Protein AF-A0A7V3YLN0-F1 (afdb_monomer_lite)

pLDDT: mean 92.98, std 7.42, range [59.72, 98.12]

Sequence (109 aa):
MVMTVEEKVELAQKIFQRLQKQVQRRGSSKFSSEWSKWSVYASRRGFTRALAMARVLRDSPSLRDEPRGQYRIIAQVAEALRKELEPLAPSDLADVLGYVRWMLVAEKL

Structure (mmCIF, N/CA/C/O backbone):
data_AF-A0A7V3YLN0-F1
#
_entry.id   AF-A0A7V3YLN0-F1
#
loop_
_atom_site.group_PDB
_atom_site.id
_atom_site.type_symbol
_atom_site.label_atom_id
_atom_site.label_alt_id
_atom_site.label_comp_id
_atom_site.label_asym_id
_atom_site.label_entity_id
_atom_site.label_seq_id
_atom_site.pdbx_PDB_ins_code
_atom_site.Cartn_x
_atom_site.Cartn_y
_atom_site.Cartn_z
_atom_site.occupancy
_atom_site.B_iso_or_equiv
_atom_site.auth_seq_id
_atom_site.auth_comp_id
_atom_site.auth_asym_id
_atom_site.auth_atom_id
_atom_site.pdbx_PDB_model_num
ATOM 1 N N . MET A 1 1 ? -18.830 1.549 6.383 1.00 59.72 1 MET A N 1
ATOM 2 C CA . MET A 1 1 ? -18.612 1.977 7.777 1.00 59.72 1 MET A CA 1
ATOM 3 C C . MET A 1 1 ? -17.239 2.615 7.809 1.00 59.72 1 MET A C 1
ATOM 5 O O . MET A 1 1 ? -16.335 2.031 7.227 1.00 59.72 1 MET A O 1
ATOM 9 N N . VAL A 1 2 ? -17.133 3.835 8.326 1.00 81.44 2 VAL A N 1
ATOM 10 C CA . VAL A 1 2 ? -15.859 4.567 8.388 1.00 81.44 2 VAL A CA 1
ATOM 11 C C . VAL A 1 2 ? -15.033 3.963 9.517 1.00 81.44 2 VAL A C 1
ATOM 13 O O . VAL A 1 2 ? -15.580 3.751 10.598 1.0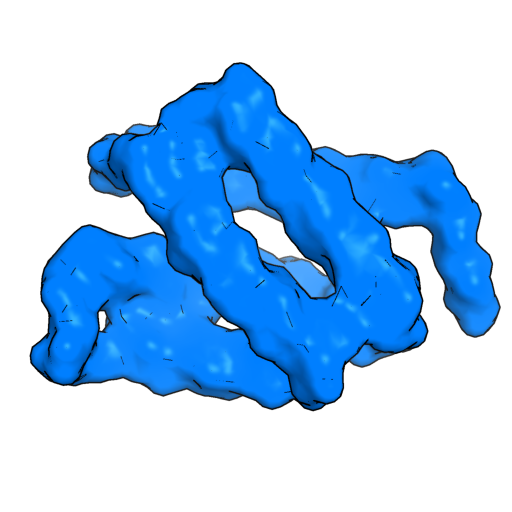0 81.44 2 VAL A O 1
ATOM 16 N N . MET A 1 3 ? -13.765 3.654 9.251 1.00 93.56 3 MET A N 1
ATOM 17 C CA . MET A 1 3 ? -12.860 3.114 10.273 1.00 93.56 3 MET A CA 1
ATOM 18 C C . MET A 1 3 ? -12.594 4.145 11.376 1.00 93.56 3 MET A C 1
ATOM 20 O O . MET A 1 3 ? -12.515 5.349 11.100 1.00 93.56 3 MET A O 1
ATOM 24 N N . THR A 1 4 ? -12.380 3.687 12.607 1.00 96.75 4 THR A N 1
ATOM 25 C CA . THR A 1 4 ? -11.873 4.552 13.682 1.00 96.75 4 THR A CA 1
ATOM 26 C C . THR A 1 4 ? -10.418 4.951 13.425 1.00 96.75 4 THR A C 1
ATOM 28 O O . THR A 1 4 ? -9.730 4.381 12.573 1.00 96.75 4 THR A O 1
ATOM 31 N N . VAL A 1 5 ? -9.922 5.955 14.152 1.00 96.62 5 VAL A N 1
ATOM 32 C CA . VAL A 1 5 ? -8.510 6.360 14.048 1.00 96.62 5 VAL A CA 1
ATOM 33 C C . VAL A 1 5 ? -7.599 5.215 14.494 1.00 96.62 5 VAL A C 1
ATOM 35 O O . VAL A 1 5 ? -6.606 4.931 13.830 1.00 96.62 5 VAL A O 1
ATOM 38 N N . GLU A 1 6 ? -7.965 4.515 15.563 1.00 97.50 6 GLU A N 1
ATOM 39 C CA . GLU A 1 6 ? -7.223 3.383 16.114 1.00 97.50 6 GLU A CA 1
ATOM 40 C C . GLU A 1 6 ? -7.114 2.239 15.099 1.00 97.50 6 GLU A C 1
ATOM 42 O O . GLU A 1 6 ? -6.011 1.765 14.834 1.00 97.50 6 GLU A O 1
ATOM 47 N N . GLU A 1 7 ? -8.222 1.862 14.452 1.00 97.31 7 GLU A N 1
ATOM 48 C CA . GLU A 1 7 ? -8.236 0.824 13.412 1.00 97.31 7 GLU A CA 1
ATOM 49 C C . GLU A 1 7 ? -7.352 1.211 12.215 1.00 97.31 7 GLU A C 1
ATOM 51 O O . GLU A 1 7 ? -6.630 0.378 11.657 1.00 97.31 7 GLU A O 1
ATOM 56 N N . LYS A 1 8 ? -7.379 2.491 11.813 1.00 97.88 8 LYS A N 1
ATOM 57 C CA . LYS A 1 8 ? -6.535 3.002 10.721 1.00 97.88 8 LYS A CA 1
ATOM 58 C C . LYS A 1 8 ? -5.056 2.927 11.080 1.00 97.88 8 LYS A C 1
ATOM 60 O O . LYS A 1 8 ? -4.243 2.529 10.244 1.00 97.88 8 LYS A O 1
ATOM 65 N N . VAL A 1 9 ? -4.700 3.313 12.305 1.00 98.06 9 VAL A N 1
ATOM 66 C CA . VAL A 1 9 ? -3.318 3.275 12.798 1.00 98.06 9 VAL A CA 1
ATOM 67 C C . VAL A 1 9 ? -2.828 1.834 12.929 1.00 98.06 9 VAL A C 1
ATOM 69 O O . VAL A 1 9 ? -1.712 1.543 12.499 1.00 98.06 9 VAL A O 1
ATOM 72 N N . GLU A 1 10 ? -3.654 0.916 13.431 1.00 97.75 10 GLU A N 1
ATOM 73 C CA . GLU A 1 10 ? -3.307 -0.503 13.551 1.00 97.75 10 GLU A CA 1
ATOM 74 C C . GLU A 1 10 ? -3.047 -1.135 12.174 1.00 97.75 10 GLU A C 1
ATOM 76 O O . GLU A 1 10 ? -2.012 -1.778 11.950 1.00 97.75 10 GLU A O 1
ATOM 81 N N . LEU A 1 11 ? -3.931 -0.878 11.203 1.00 97.31 11 LEU A N 1
ATOM 82 C CA . LEU A 1 11 ? -3.738 -1.338 9.830 1.00 97.31 11 LEU A CA 1
ATOM 83 C C . LEU A 1 11 ? -2.481 -0.718 9.200 1.00 97.31 11 LEU A C 1
ATOM 85 O O . LEU A 1 11 ? -1.690 -1.426 8.566 1.00 97.31 11 LEU A O 1
ATOM 89 N N . ALA A 1 12 ? -2.248 0.580 9.407 1.00 98.06 12 ALA A N 1
ATOM 90 C CA . ALA A 1 12 ? -1.036 1.253 8.949 1.00 98.06 12 ALA A CA 1
ATOM 91 C C . ALA A 1 12 ? 0.228 0.627 9.550 1.00 98.06 12 ALA A C 1
ATOM 93 O O . ALA A 1 12 ? 1.195 0.374 8.830 1.00 98.06 12 ALA A O 1
ATOM 94 N N . GLN A 1 13 ? 0.217 0.294 10.839 1.00 97.81 13 GLN A N 1
ATOM 95 C CA . GLN A 1 13 ? 1.355 -0.326 11.505 1.00 97.81 13 GLN A CA 1
ATOM 96 C C . GLN A 1 13 ? 1.632 -1.734 10.968 1.00 97.81 13 GLN A C 1
ATOM 98 O O . GLN A 1 13 ? 2.787 -2.080 10.701 1.00 97.81 13 GLN A O 1
ATOM 103 N N . LYS A 1 14 ? 0.586 -2.523 10.699 1.00 96.44 14 LYS A N 1
ATOM 104 C CA . LYS A 1 14 ? 0.706 -3.832 10.038 1.00 96.44 14 LYS A CA 1
ATOM 105 C C . LYS A 1 14 ? 1.324 -3.722 8.640 1.00 96.44 14 LYS A C 1
ATOM 107 O O . LYS A 1 14 ? 2.190 -4.529 8.282 1.00 96.44 14 LYS A O 1
ATOM 112 N N . ILE A 1 15 ? 0.906 -2.732 7.845 1.00 96.62 15 ILE A N 1
ATOM 113 C CA . ILE A 1 15 ? 1.495 -2.450 6.526 1.00 96.62 15 ILE A CA 1
ATOM 114 C C . ILE A 1 15 ? 2.967 -2.061 6.686 1.00 96.62 15 ILE A C 1
ATOM 116 O O . ILE A 1 15 ? 3.835 -2.646 6.033 1.00 96.62 15 ILE A O 1
ATOM 120 N N . PHE A 1 16 ? 3.255 -1.112 7.576 1.00 96.56 16 PHE A N 1
ATOM 121 C CA . PHE A 1 16 ? 4.596 -0.602 7.822 1.00 96.56 16 PHE A CA 1
ATOM 122 C C . PHE A 1 16 ? 5.568 -1.717 8.227 1.00 96.56 16 PHE A C 1
ATOM 124 O O . PHE A 1 16 ? 6.624 -1.852 7.615 1.00 96.56 16 PHE A O 1
ATOM 131 N N . GLN A 1 17 ? 5.195 -2.591 9.164 1.00 94.88 17 GLN A N 1
ATOM 132 C CA . GLN A 1 17 ? 6.037 -3.717 9.586 1.00 94.88 17 GLN A CA 1
ATOM 133 C C . GLN A 1 17 ? 6.371 -4.672 8.429 1.00 94.88 17 GLN A C 1
ATOM 135 O O . GLN A 1 17 ? 7.474 -5.222 8.357 1.00 94.88 17 GLN A O 1
ATOM 140 N N . ARG A 1 18 ? 5.431 -4.887 7.498 1.00 94.19 18 ARG A N 1
ATOM 141 C CA . ARG A 1 18 ? 5.680 -5.687 6.289 1.00 94.19 18 ARG A CA 1
ATOM 142 C C . ARG A 1 18 ? 6.624 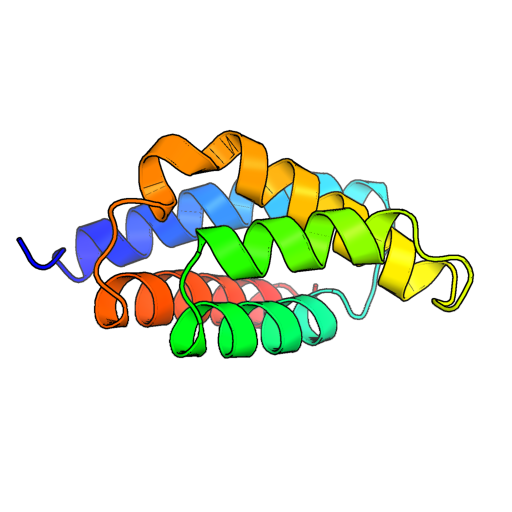-4.971 5.328 1.00 94.19 18 ARG A C 1
ATOM 144 O O . ARG A 1 18 ? 7.514 -5.619 4.782 1.00 94.19 18 ARG A O 1
ATOM 151 N N . LEU A 1 19 ? 6.456 -3.662 5.144 1.00 93.12 19 LEU A N 1
ATOM 152 C CA . LEU A 1 19 ? 7.334 -2.843 4.307 1.00 93.12 19 LEU A CA 1
ATOM 153 C C . LEU A 1 19 ? 8.753 -2.783 4.866 1.00 93.12 19 LEU A C 1
ATOM 155 O O . LEU A 1 19 ? 9.687 -3.106 4.142 1.00 93.12 19 LEU A O 1
ATOM 159 N N . GLN A 1 20 ? 8.920 -2.455 6.147 1.00 90.88 20 GLN A N 1
ATOM 160 C CA . GLN A 1 20 ? 10.218 -2.337 6.812 1.00 90.88 20 GLN A CA 1
ATOM 161 C C . GLN A 1 20 ? 11.053 -3.612 6.631 1.00 90.88 20 GLN A C 1
ATOM 163 O O . GLN A 1 20 ? 12.200 -3.538 6.189 1.00 90.88 20 GLN A O 1
ATOM 168 N N . LYS A 1 21 ? 10.444 -4.790 6.840 1.00 87.25 21 LYS A N 1
ATOM 169 C CA . LYS A 1 21 ? 11.092 -6.095 6.609 1.00 87.25 21 LYS A CA 1
ATOM 170 C C . LYS A 1 21 ? 11.591 -6.279 5.170 1.00 87.25 21 LYS A C 1
ATOM 172 O O . LYS A 1 21 ? 12.609 -6.931 4.962 1.00 87.25 21 LYS A O 1
ATOM 177 N N . GLN A 1 22 ? 10.882 -5.749 4.173 1.00 87.88 22 GLN A N 1
ATOM 178 C CA . GLN A 1 22 ? 11.261 -5.860 2.758 1.00 87.88 22 GLN A CA 1
ATOM 179 C C . GLN A 1 22 ? 12.285 -4.794 2.341 1.00 87.88 22 GLN A C 1
ATOM 181 O O . GLN A 1 22 ? 13.211 -5.093 1.588 1.00 87.88 22 GLN A O 1
ATOM 186 N N . VAL A 1 23 ? 12.139 -3.564 2.840 1.00 86.00 23 VAL A N 1
ATOM 187 C CA . VAL A 1 23 ? 13.012 -2.425 2.524 1.00 86.00 23 VAL A CA 1
ATOM 188 C C . VAL A 1 23 ? 14.404 -2.624 3.121 1.00 86.00 23 VAL A C 1
ATOM 190 O O . VAL A 1 23 ? 15.389 -2.486 2.396 1.00 86.00 23 VAL A O 1
ATOM 193 N N . GLN A 1 24 ? 14.501 -3.040 4.390 1.00 79.94 24 GLN A N 1
ATOM 194 C CA . GLN A 1 24 ? 15.786 -3.310 5.050 1.00 79.94 24 GLN A CA 1
ATOM 195 C C . GLN A 1 24 ? 16.590 -4.401 4.330 1.00 79.94 24 GLN A C 1
ATOM 197 O O . GLN A 1 24 ? 17.797 -4.268 4.164 1.00 79.94 24 GLN A O 1
ATOM 202 N N . ARG A 1 25 ? 15.923 -5.441 3.810 1.00 73.31 25 ARG A N 1
ATOM 203 C CA . ARG A 1 25 ? 16.574 -6.500 3.013 1.00 73.31 25 ARG A CA 1
ATOM 204 C C . ARG A 1 25 ? 17.163 -6.003 1.691 1.00 73.31 25 ARG A C 1
ATOM 206 O O . ARG A 1 25 ? 18.048 -6.655 1.152 1.00 73.31 25 ARG A O 1
ATOM 213 N N . ARG A 1 26 ? 16.647 -4.900 1.139 1.00 71.12 26 ARG A N 1
ATOM 214 C CA . ARG A 1 26 ? 17.055 -4.354 -0.167 1.00 71.12 26 ARG A CA 1
ATOM 215 C C . ARG A 1 26 ? 17.949 -3.114 -0.080 1.00 71.12 26 ARG A C 1
ATOM 217 O O . ARG A 1 26 ? 18.445 -2.701 -1.121 1.00 71.12 26 ARG A O 1
ATOM 224 N N . GLY A 1 27 ? 18.150 -2.530 1.104 1.00 62.81 27 GLY A N 1
ATOM 225 C CA . GLY A 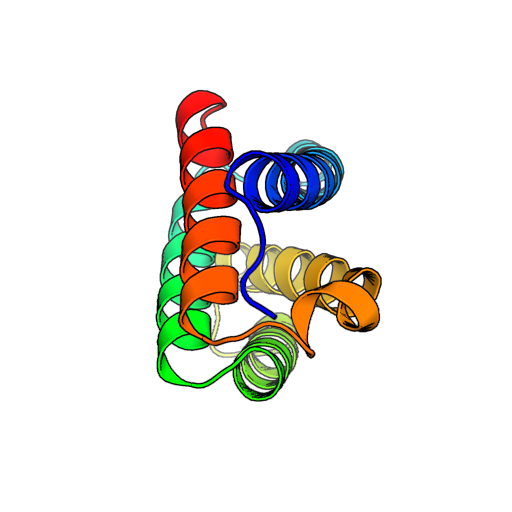1 27 ? 19.037 -1.373 1.292 1.00 62.81 27 GLY A CA 1
ATOM 226 C C . GLY A 1 27 ? 18.588 -0.108 0.548 1.00 62.81 27 GLY A C 1
ATOM 227 O O . GLY A 1 27 ? 19.414 0.607 -0.008 1.00 62.81 27 GLY A O 1
ATOM 228 N N . SER A 1 28 ? 17.280 0.157 0.485 1.00 69.00 28 SER A N 1
ATOM 229 C CA . SER A 1 28 ? 16.730 1.315 -0.236 1.00 69.00 28 SER A CA 1
ATOM 230 C C . SER A 1 28 ? 16.659 2.548 0.670 1.00 69.00 28 SER A C 1
ATOM 232 O O . SER A 1 28 ? 15.980 2.497 1.687 1.00 69.00 28 SER A O 1
ATOM 234 N N . SER A 1 29 ? 17.302 3.655 0.278 1.00 67.75 29 SER A N 1
ATOM 235 C CA . SER A 1 29 ? 17.385 4.900 1.071 1.00 67.75 29 SER A CA 1
ATOM 236 C C . SER A 1 29 ? 16.285 5.931 0.773 1.00 67.75 29 SER A C 1
ATOM 238 O O . SER A 1 29 ? 16.257 7.002 1.379 1.00 67.75 29 SER A O 1
ATOM 240 N N . LYS A 1 30 ? 15.406 5.653 -0.202 1.00 80.06 30 LYS A N 1
ATOM 241 C CA . LYS A 1 30 ? 14.376 6.593 -0.691 1.00 80.06 30 LYS A CA 1
ATOM 242 C C . LYS A 1 30 ? 12.994 5.958 -0.874 1.00 80.06 30 LYS A C 1
ATOM 244 O O . LYS A 1 30 ? 12.204 6.441 -1.689 1.00 80.06 30 LYS A O 1
ATOM 249 N N . PHE A 1 31 ? 12.686 4.884 -0.151 1.00 90.38 31 PHE A N 1
ATOM 250 C CA . PHE A 1 31 ? 11.430 4.152 -0.318 1.00 90.38 31 PHE A CA 1
ATOM 251 C C . PHE A 1 31 ? 10.202 5.022 -0.011 1.00 90.38 31 PHE A C 1
ATOM 253 O O . PHE A 1 31 ? 9.204 4.962 -0.734 1.00 90.38 31 PHE A O 1
ATOM 260 N N . SER A 1 32 ? 10.280 5.895 0.998 1.00 89.75 32 SER A N 1
ATOM 261 C CA . SER A 1 32 ? 9.214 6.856 1.325 1.00 89.75 32 SER A CA 1
ATOM 262 C C . SER A 1 32 ? 8.795 7.751 0.150 1.00 89.75 32 SER A C 1
ATOM 264 O O . SER A 1 32 ? 7.632 8.165 0.087 1.00 89.75 32 SER A O 1
ATOM 266 N N . SER A 1 33 ? 9.686 8.031 -0.811 1.00 92.00 33 SER A N 1
ATOM 267 C CA . SER A 1 33 ? 9.358 8.836 -1.995 1.00 92.00 33 SER A CA 1
ATOM 268 C C . SER A 1 33 ? 8.432 8.090 -2.958 1.00 92.00 33 SER A C 1
ATOM 270 O O . SER A 1 33 ? 7.376 8.616 -3.318 1.00 92.00 33 SER A O 1
ATOM 272 N N . GLU A 1 34 ? 8.769 6.853 -3.338 1.00 94.44 34 GLU A N 1
ATOM 273 C CA . GLU A 1 34 ? 7.907 6.054 -4.221 1.00 94.44 34 GLU A CA 1
ATOM 274 C C . GLU A 1 34 ? 6.623 5.619 -3.515 1.00 94.44 34 GLU A C 1
ATOM 276 O O . GLU A 1 34 ? 5.556 5.635 -4.131 1.00 94.44 34 GLU A O 1
ATOM 281 N N . TRP A 1 35 ? 6.679 5.353 -2.203 1.00 96.44 35 TRP A N 1
ATOM 282 C CA . TRP A 1 35 ? 5.471 5.162 -1.402 1.00 96.44 35 TRP A CA 1
ATOM 283 C C . TRP A 1 35 ? 4.545 6.377 -1.484 1.00 96.44 35 TRP A C 1
ATOM 285 O O . TRP A 1 35 ? 3.354 6.216 -1.727 1.00 96.44 35 TRP A O 1
ATOM 295 N N . SER A 1 36 ? 5.083 7.594 -1.338 1.00 95.56 36 SER A N 1
ATOM 296 C CA . SER A 1 36 ? 4.290 8.831 -1.402 1.00 95.56 36 SER A CA 1
ATOM 297 C C . SER A 1 36 ? 3.628 9.027 -2.769 1.00 95.56 36 SER A C 1
ATOM 299 O O . SER A 1 36 ? 2.469 9.428 -2.846 1.00 95.56 36 SER A O 1
ATOM 301 N N . LYS A 1 37 ? 4.337 8.733 -3.865 1.00 96.00 37 LYS A N 1
ATOM 302 C CA . LYS A 1 37 ? 3.768 8.818 -5.222 1.00 96.00 37 LYS A CA 1
ATOM 303 C C . LYS A 1 37 ? 2.632 7.815 -5.403 1.00 96.00 37 LYS A C 1
ATOM 305 O O . LYS A 1 37 ? 1.557 8.165 -5.893 1.00 96.00 37 LYS A O 1
ATOM 310 N N . TRP A 1 38 ? 2.869 6.575 -4.984 1.00 97.62 38 TRP A N 1
ATOM 311 C CA . TRP A 1 38 ? 1.891 5.504 -5.087 1.00 97.62 38 TRP A CA 1
ATOM 312 C C . TRP A 1 38 ? 0.659 5.754 -4.210 1.00 97.62 38 TRP A C 1
ATOM 314 O O . TRP A 1 38 ? -0.463 5.587 -4.688 1.00 97.62 38 TRP A O 1
ATOM 324 N N . SER A 1 39 ? 0.842 6.217 -2.970 1.00 97.19 39 SER A N 1
ATOM 325 C CA . SER A 1 39 ? -0.261 6.493 -2.049 1.00 97.19 39 SER A CA 1
ATOM 326 C C . SER A 1 39 ? -1.146 7.630 -2.543 1.00 97.19 39 SER A C 1
ATOM 328 O O . SER A 1 39 ? -2.362 7.477 -2.562 1.00 97.19 39 SER A O 1
ATOM 330 N N . VAL A 1 40 ? -0.565 8.718 -3.062 1.00 96.25 40 VAL A N 1
ATOM 331 C CA . VAL A 1 40 ? -1.337 9.810 -3.681 1.00 96.25 40 VAL A CA 1
ATOM 332 C C . VAL A 1 40 ? -2.165 9.303 -4.863 1.00 96.25 40 VAL A C 1
ATOM 334 O O . VAL A 1 40 ? -3.323 9.698 -5.026 1.00 96.25 40 VAL A O 1
ATOM 337 N N . TYR A 1 41 ? -1.604 8.417 -5.689 1.00 97.25 41 TYR A N 1
ATOM 338 C CA . TYR A 1 41 ? -2.359 7.795 -6.774 1.00 97.25 41 TYR A CA 1
ATOM 339 C C . TYR A 1 41 ? -3.504 6.924 -6.235 1.00 97.25 41 TYR A C 1
ATOM 341 O O . TYR A 1 41 ? -4.633 7.037 -6.718 1.00 97.25 41 TYR A O 1
ATOM 349 N N . ALA A 1 42 ? -3.244 6.109 -5.209 1.00 96.81 42 ALA A N 1
ATOM 350 C CA . ALA A 1 42 ? -4.240 5.258 -4.564 1.00 96.81 42 ALA A CA 1
ATOM 351 C C . ALA A 1 42 ? -5.395 6.057 -3.954 1.00 96.81 42 ALA A C 1
ATOM 353 O O . ALA A 1 42 ? -6.550 5.737 -4.227 1.00 96.81 42 ALA A O 1
ATOM 354 N N . SER A 1 43 ? -5.115 7.145 -3.234 1.00 92.81 43 SER A N 1
ATOM 355 C CA . SER A 1 43 ? -6.146 8.014 -2.655 1.00 92.81 43 SER A CA 1
ATOM 356 C C . SER A 1 43 ? -7.059 8.631 -3.718 1.00 92.81 43 SER A C 1
ATOM 358 O O . SER A 1 43 ? -8.244 8.837 -3.480 1.00 92.81 43 SER A O 1
ATOM 360 N N . ARG A 1 44 ? -6.528 8.924 -4.913 1.00 93.88 44 ARG A N 1
ATOM 361 C CA . ARG A 1 44 ? -7.288 9.569 -6.001 1.00 93.88 44 ARG A CA 1
ATOM 362 C C . ARG A 1 44 ? -8.013 8.587 -6.915 1.00 93.88 44 ARG A C 1
ATOM 364 O O . ARG A 1 44 ? -8.988 8.960 -7.563 1.00 93.88 44 ARG A O 1
ATOM 371 N N . ARG A 1 45 ? -7.484 7.372 -7.074 1.00 95.50 45 ARG A N 1
ATOM 372 C CA . ARG A 1 45 ? -7.935 6.407 -8.094 1.00 95.50 45 ARG A CA 1
ATOM 373 C C . ARG A 1 45 ? -8.461 5.097 -7.513 1.00 95.50 45 ARG A C 1
ATOM 375 O O . ARG A 1 45 ? -8.974 4.285 -8.281 1.00 95.50 45 ARG A O 1
ATOM 382 N N . GLY A 1 46 ? -8.365 4.912 -6.202 1.00 94.44 46 GLY A N 1
ATOM 383 C CA . GLY A 1 46 ? -8.732 3.688 -5.504 1.00 94.44 46 GLY A CA 1
ATOM 384 C C . GLY A 1 46 ? -7.620 2.639 -5.517 1.00 94.44 46 GLY A C 1
ATOM 385 O O . GLY A 1 46 ? -6.739 2.620 -6.386 1.00 94.44 46 GLY A O 1
ATOM 386 N N . PHE A 1 47 ? -7.693 1.732 -4.543 1.00 97.12 47 PHE A N 1
ATOM 387 C CA . PHE A 1 47 ? -6.690 0.697 -4.309 1.00 97.12 47 PHE A CA 1
ATOM 388 C C . PHE A 1 47 ? -6.469 -0.210 -5.529 1.00 97.12 47 PHE A C 1
ATOM 390 O O . PHE A 1 47 ? -5.328 -0.417 -5.937 1.00 97.12 47 PHE A O 1
ATOM 397 N N . THR A 1 48 ? -7.537 -0.700 -6.167 1.00 96.81 48 THR A N 1
ATOM 398 C CA . THR A 1 48 ? -7.440 -1.650 -7.291 1.00 96.81 48 THR A CA 1
ATOM 399 C C . THR A 1 48 ? -6.614 -1.085 -8.451 1.00 96.81 48 THR A C 1
ATOM 401 O O . THR A 1 48 ? -5.748 -1.770 -8.998 1.00 96.81 48 THR A O 1
ATOM 404 N N . ARG A 1 49 ? -6.815 0.196 -8.795 1.00 97.38 49 ARG A N 1
ATOM 405 C CA . ARG A 1 49 ? -6.028 0.867 -9.842 1.00 97.38 49 ARG A CA 1
ATOM 406 C C . ARG A 1 49 ? -4.581 1.084 -9.410 1.00 97.38 49 ARG A C 1
ATOM 408 O O . ARG A 1 49 ? -3.674 0.910 -10.219 1.00 97.38 49 ARG A O 1
ATOM 415 N N . ALA A 1 50 ? -4.347 1.432 -8.147 1.00 97.94 50 ALA A N 1
ATOM 416 C CA . ALA A 1 50 ? -2.995 1.610 -7.625 1.00 97.94 50 ALA A CA 1
ATOM 417 C C . ALA A 1 50 ? -2.203 0.297 -7.582 1.00 97.94 50 ALA A C 1
ATOM 419 O O . ALA A 1 50 ? -1.014 0.285 -7.901 1.00 97.94 50 ALA A O 1
ATOM 420 N N . LEU A 1 51 ? -2.851 -0.821 -7.245 1.00 98.12 51 LEU A N 1
ATOM 421 C CA . LEU A 1 51 ? -2.244 -2.148 -7.299 1.00 98.12 51 LEU A CA 1
ATOM 422 C C . LEU A 1 51 ? -1.879 -2.531 -8.739 1.00 98.12 51 LEU A C 1
ATOM 424 O O . LEU A 1 51 ? -0.767 -2.997 -8.985 1.00 98.12 51 LEU A O 1
ATOM 428 N N . ALA A 1 52 ? -2.771 -2.278 -9.702 1.00 98.00 52 ALA A N 1
ATOM 429 C CA . ALA A 1 52 ? -2.472 -2.477 -11.120 1.00 98.00 52 ALA A CA 1
ATOM 430 C C . ALA A 1 52 ? -1.272 -1.627 -11.572 1.00 98.00 52 ALA A C 1
ATOM 432 O O . ALA A 1 52 ? -0.359 -2.148 -12.210 1.00 98.00 52 ALA A O 1
ATOM 433 N N . MET A 1 53 ? -1.217 -0.354 -11.166 1.00 97.88 53 MET A N 1
ATOM 434 C CA . MET A 1 53 ? -0.074 0.519 -11.440 1.00 97.88 53 MET A CA 1
ATOM 435 C C . MET A 1 53 ? 1.228 -0.050 -10.857 1.00 97.88 53 MET A C 1
ATOM 437 O O . MET A 1 53 ? 2.218 -0.156 -11.575 1.00 97.88 53 MET A O 1
ATOM 441 N N . ALA A 1 54 ? 1.238 -0.476 -9.590 1.00 97.94 54 ALA A N 1
ATOM 442 C CA . ALA A 1 54 ? 2.430 -1.058 -8.969 1.00 97.94 54 ALA A CA 1
ATOM 443 C C . ALA A 1 54 ? 2.889 -2.346 -9.677 1.00 97.94 54 ALA A C 1
ATOM 445 O O . ALA A 1 54 ? 4.089 -2.550 -9.862 1.00 97.94 54 ALA A O 1
ATOM 446 N N . ARG A 1 55 ? 1.949 -3.191 -10.126 1.00 98.06 55 ARG A N 1
ATOM 447 C CA . ARG A 1 55 ? 2.246 -4.395 -10.922 1.00 98.06 55 ARG A CA 1
ATOM 448 C C . ARG A 1 55 ? 2.871 -4.066 -12.277 1.00 98.06 55 ARG A C 1
ATOM 450 O O . ARG A 1 55 ? 3.768 -4.780 -12.694 1.00 98.06 55 ARG A O 1
ATOM 457 N N . VAL A 1 56 ? 2.446 -2.994 -12.944 1.00 97.94 56 VAL A N 1
ATOM 458 C CA . VAL A 1 56 ? 3.079 -2.548 -14.197 1.00 97.94 56 VAL A CA 1
ATOM 459 C C . VAL A 1 56 ? 4.481 -1.997 -13.927 1.00 97.94 56 VAL A C 1
ATOM 461 O O . VAL A 1 56 ? 5.441 -2.350 -14.608 1.00 97.94 56 VAL A O 1
ATOM 464 N N . LEU A 1 57 ? 4.627 -1.149 -12.908 1.00 97.56 57 LEU A N 1
ATOM 465 C CA . LEU A 1 57 ? 5.891 -0.466 -12.632 1.00 97.56 57 LEU A CA 1
ATOM 466 C C . LEU A 1 57 ? 6.980 -1.403 -12.090 1.00 97.56 57 LEU A C 1
ATOM 468 O O . LEU A 1 57 ? 8.154 -1.198 -12.393 1.00 97.56 57 LEU A O 1
ATOM 472 N N . ARG A 1 58 ? 6.629 -2.468 -11.358 1.00 96.44 58 ARG A N 1
ATOM 473 C CA . ARG A 1 58 ? 7.628 -3.431 -10.850 1.00 96.44 58 ARG A CA 1
ATOM 474 C C . ARG A 1 58 ? 8.407 -4.161 -11.957 1.00 96.44 58 ARG A C 1
ATOM 476 O O . ARG A 1 58 ? 9.505 -4.648 -11.689 1.00 96.44 58 ARG A O 1
ATOM 483 N N . ASP A 1 59 ? 7.835 -4.234 -13.160 1.00 95.00 59 ASP A N 1
ATOM 484 C CA . ASP A 1 59 ? 8.373 -4.961 -14.317 1.00 95.00 59 ASP A CA 1
ATOM 485 C C . ASP A 1 59 ? 8.707 -4.011 -15.489 1.00 95.00 59 ASP A C 1
ATOM 487 O O . ASP A 1 59 ? 9.119 -4.451 -16.559 1.00 95.00 59 ASP A O 1
ATOM 491 N N . SER A 1 60 ? 8.571 -2.693 -15.296 1.00 95.88 60 SER A N 1
ATOM 492 C CA . SER A 1 60 ? 8.766 -1.711 -16.366 1.00 95.88 60 SER A CA 1
ATOM 493 C C . SER A 1 60 ? 10.242 -1.601 -16.784 1.00 95.88 60 SER A C 1
ATOM 495 O O . SER A 1 60 ? 11.102 -1.323 -15.939 1.00 95.88 60 SER A O 1
ATOM 497 N N . PRO A 1 61 ? 10.575 -1.748 -18.080 1.00 93.88 61 PRO A N 1
ATOM 498 C CA . PRO A 1 61 ? 11.934 -1.523 -18.573 1.00 93.88 61 PRO A CA 1
ATOM 499 C C . PRO A 1 61 ? 12.316 -0.035 -18.568 1.00 93.88 61 PRO A C 1
ATOM 501 O O . PRO A 1 61 ? 13.497 0.292 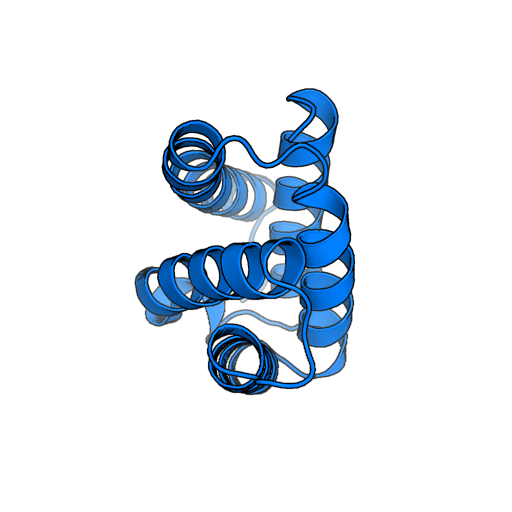-18.565 1.00 93.88 61 PRO A O 1
ATOM 504 N N . SER A 1 62 ? 11.331 0.868 -18.528 1.00 95.38 62 SER A N 1
ATOM 505 C CA . SER A 1 62 ? 11.545 2.320 -18.527 1.00 95.38 62 SER A CA 1
ATOM 506 C C . SER A 1 62 ? 11.891 2.886 -17.145 1.00 95.38 62 SER A C 1
ATOM 508 O O . SER A 1 62 ? 12.274 4.051 -17.042 1.00 95.38 62 SER A O 1
ATOM 510 N N . LEU A 1 63 ? 11.750 2.095 -16.075 1.00 93.94 63 LEU A N 1
ATOM 511 C CA . LEU A 1 63 ? 12.165 2.487 -14.730 1.00 93.94 63 LEU A CA 1
ATOM 512 C C . LEU A 1 63 ? 13.594 2.032 -14.436 1.00 93.94 63 LEU A C 1
ATOM 514 O O . LEU A 1 63 ? 13.977 0.896 -14.712 1.00 93.94 63 LEU A O 1
ATOM 518 N N . ARG A 1 64 ? 14.356 2.918 -13.783 1.00 92.00 64 ARG A N 1
ATOM 519 C CA . ARG A 1 64 ? 15.656 2.580 -13.188 1.00 92.00 64 ARG A CA 1
ATOM 520 C C . ARG A 1 64 ? 15.494 1.466 -12.149 1.00 92.00 64 ARG A C 1
ATOM 522 O O . ARG A 1 64 ? 14.421 1.307 -11.560 1.00 92.00 64 ARG A O 1
ATOM 529 N N . ASP A 1 65 ? 16.583 0.749 -11.883 1.00 91.06 65 ASP A N 1
ATOM 530 C CA . ASP A 1 65 ? 16.593 -0.420 -10.997 1.00 91.06 65 ASP A CA 1
ATOM 531 C C . ASP A 1 65 ? 16.027 -0.155 -9.604 1.00 91.06 65 ASP A C 1
ATOM 533 O O . ASP A 1 65 ? 15.236 -0.956 -9.104 1.00 91.06 65 ASP A O 1
ATOM 537 N N . GLU A 1 66 ? 16.390 0.975 -8.996 1.00 90.44 66 GLU A N 1
ATOM 538 C CA . GLU A 1 66 ? 15.951 1.313 -7.644 1.00 90.44 66 GLU A CA 1
ATOM 539 C C . GLU A 1 66 ? 14.425 1.545 -7.569 1.00 90.44 66 GLU A C 1
ATOM 541 O O . GLU A 1 66 ? 13.766 0.745 -6.899 1.00 90.44 66 GLU A O 1
ATOM 546 N N . PRO A 1 67 ? 13.804 2.510 -8.288 1.00 92.56 67 PRO A N 1
ATOM 547 C CA . PRO A 1 67 ? 12.345 2.669 -8.293 1.00 92.56 67 PRO A CA 1
ATOM 548 C C . PRO A 1 67 ? 11.597 1.393 -8.681 1.00 92.56 67 PRO A C 1
ATOM 550 O O . PRO A 1 67 ? 10.604 1.035 -8.052 1.00 92.56 67 PRO A O 1
ATOM 553 N N . ARG A 1 68 ? 12.095 0.649 -9.676 1.00 94.62 68 ARG A N 1
ATOM 554 C CA . ARG A 1 68 ? 11.514 -0.638 -10.077 1.00 94.62 68 ARG A CA 1
ATOM 555 C C . ARG A 1 68 ? 11.525 -1.651 -8.931 1.00 94.62 68 ARG A C 1
ATOM 557 O O . ARG A 1 68 ? 10.530 -2.329 -8.675 1.00 94.62 68 ARG A O 1
ATOM 564 N N . GLY A 1 69 ? 12.639 -1.734 -8.204 1.00 93.00 69 GLY A N 1
ATOM 565 C CA . GLY A 1 69 ? 12.772 -2.547 -7.000 1.00 93.00 69 GLY A CA 1
ATOM 566 C C . GLY A 1 69 ? 11.810 -2.129 -5.887 1.00 93.00 69 GLY A C 1
ATOM 567 O O . GLY A 1 69 ? 11.231 -2.998 -5.235 1.00 93.00 69 GLY A O 1
ATOM 568 N N . GLN A 1 70 ? 11.589 -0.827 -5.706 1.00 94.69 70 GLN A N 1
ATOM 569 C CA . GLN A 1 70 ? 10.639 -0.296 -4.727 1.00 94.69 70 GLN A CA 1
ATOM 570 C C . GLN A 1 70 ? 9.185 -0.608 -5.125 1.00 94.69 70 GLN A C 1
ATOM 572 O O . GLN A 1 70 ? 8.429 -1.109 -4.294 1.00 94.69 70 GLN A O 1
ATOM 577 N N . TYR A 1 71 ? 8.802 -0.459 -6.400 1.00 96.38 71 TYR A N 1
ATOM 578 C CA . TYR A 1 71 ? 7.474 -0.876 -6.877 1.00 96.38 71 TYR A CA 1
ATOM 579 C C . TYR A 1 71 ? 7.243 -2.384 -6.771 1.00 96.38 71 TYR A C 1
ATOM 581 O O . TYR A 1 71 ? 6.111 -2.806 -6.543 1.00 96.38 71 TYR A O 1
ATOM 589 N N . ARG A 1 72 ? 8.295 -3.209 -6.851 1.00 95.69 72 ARG A N 1
ATOM 590 C CA . ARG A 1 72 ? 8.189 -4.646 -6.554 1.00 95.69 72 ARG A CA 1
ATOM 591 C C . ARG A 1 72 ? 7.783 -4.899 -5.104 1.00 95.69 72 ARG A C 1
ATOM 593 O O . ARG A 1 72 ? 6.893 -5.714 -4.870 1.00 95.69 72 ARG A O 1
ATOM 600 N N . ILE A 1 73 ? 8.384 -4.179 -4.156 1.00 95.44 73 ILE A N 1
ATOM 601 C CA . ILE A 1 73 ? 8.021 -4.255 -2.732 1.00 95.44 73 ILE A CA 1
ATOM 602 C C . ILE A 1 73 ? 6.585 -3.761 -2.521 1.00 95.44 73 ILE A C 1
ATOM 604 O O . ILE A 1 73 ? 5.792 -4.458 -1.889 1.00 95.44 73 ILE A O 1
ATOM 608 N N . ILE A 1 74 ? 6.233 -2.600 -3.089 1.00 96.69 74 ILE A N 1
ATOM 609 C CA . ILE A 1 74 ? 4.883 -2.025 -2.989 1.00 96.69 74 ILE A CA 1
ATOM 610 C C . ILE A 1 74 ? 3.845 -3.014 -3.526 1.00 96.69 74 ILE A C 1
ATOM 612 O O . ILE A 1 74 ? 2.888 -3.324 -2.823 1.00 96.69 74 ILE A O 1
ATOM 616 N N . ALA A 1 75 ? 4.049 -3.560 -4.729 1.00 97.44 75 ALA A N 1
ATOM 617 C CA . ALA A 1 75 ? 3.130 -4.521 -5.331 1.00 97.44 75 ALA A CA 1
ATOM 618 C C . ALA A 1 75 ? 2.970 -5.776 -4.464 1.00 97.44 75 ALA A C 1
ATOM 620 O O . ALA A 1 75 ? 1.850 -6.229 -4.256 1.00 97.44 75 ALA A O 1
ATOM 621 N N . GLN A 1 76 ? 4.067 -6.319 -3.927 1.00 95.88 76 GL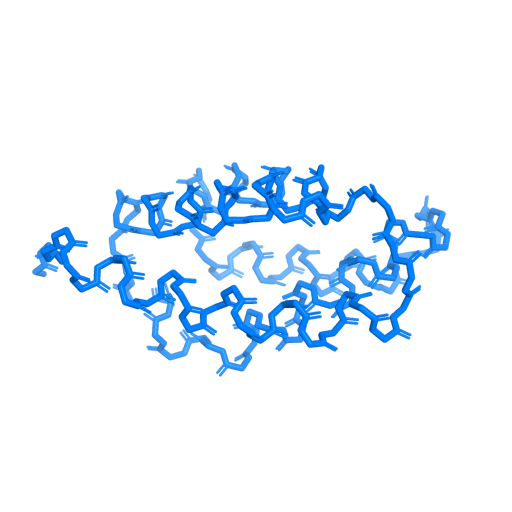N A N 1
ATOM 622 C CA . GLN A 1 76 ? 4.027 -7.507 -3.074 1.00 95.88 76 GLN A CA 1
ATOM 623 C C . GLN A 1 76 ? 3.251 -7.263 -1.772 1.00 95.88 76 GLN A C 1
ATOM 625 O O . GLN A 1 76 ? 2.419 -8.087 -1.392 1.00 95.88 76 GLN A O 1
ATOM 630 N N . VAL A 1 77 ? 3.512 -6.148 -1.082 1.00 95.25 77 VAL A N 1
ATOM 631 C CA . VAL A 1 77 ? 2.833 -5.834 0.185 1.00 95.25 77 VAL A CA 1
ATOM 632 C C . VAL A 1 77 ? 1.369 -5.474 -0.047 1.00 95.25 77 VAL A C 1
ATOM 634 O O . VAL A 1 77 ? 0.511 -5.976 0.678 1.00 95.25 77 VAL A O 1
ATOM 637 N N . ALA A 1 78 ? 1.075 -4.672 -1.072 1.00 95.69 78 ALA A N 1
ATOM 638 C CA . ALA A 1 78 ? -0.291 -4.316 -1.435 1.00 95.69 78 ALA A CA 1
ATOM 639 C C . ALA A 1 78 ? -1.112 -5.562 -1.800 1.00 95.69 78 ALA A C 1
ATOM 641 O O . ALA A 1 78 ? -2.217 -5.726 -1.295 1.00 95.69 78 ALA A O 1
ATOM 642 N N . GLU A 1 79 ? -0.562 -6.487 -2.594 1.00 96.88 79 GLU A N 1
ATOM 643 C CA . GLU A 1 79 ? -1.239 -7.747 -2.928 1.00 96.88 79 GLU A CA 1
ATOM 644 C C . GLU A 1 79 ? -1.585 -8.560 -1.677 1.00 96.88 79 GLU A C 1
ATOM 646 O O . GLU A 1 79 ? -2.714 -9.019 -1.507 1.00 96.88 79 GLU A O 1
ATOM 651 N N . ALA A 1 80 ? -0.621 -8.701 -0.767 1.00 95.75 80 ALA A N 1
ATOM 652 C CA . ALA A 1 80 ? -0.779 -9.500 0.441 1.00 95.75 80 ALA A CA 1
ATOM 653 C C . ALA A 1 80 ? -1.788 -8.910 1.444 1.00 95.75 80 ALA A C 1
ATOM 655 O O . ALA A 1 80 ? -2.186 -9.610 2.373 1.00 95.75 80 ALA A O 1
ATOM 656 N N . LEU A 1 81 ? -2.167 -7.639 1.278 1.00 94.06 81 LEU A N 1
ATOM 657 C CA . LEU A 1 81 ? -3.133 -6.915 2.110 1.00 94.06 81 LEU A CA 1
ATOM 658 C C . LEU A 1 81 ? -4.372 -6.489 1.314 1.00 94.06 81 LEU A C 1
ATOM 660 O O . LEU A 1 81 ? -5.191 -5.710 1.795 1.00 94.06 81 LEU A O 1
ATOM 664 N N . ARG A 1 82 ? -4.548 -7.025 0.101 1.00 95.56 82 ARG A N 1
ATOM 665 C CA . ARG A 1 82 ? -5.645 -6.667 -0.801 1.00 95.56 82 ARG A CA 1
ATOM 666 C C . ARG A 1 82 ? -7.017 -6.792 -0.143 1.00 95.56 82 ARG A C 1
ATOM 668 O O . ARG A 1 82 ? -7.820 -5.879 -0.268 1.00 95.56 82 ARG A O 1
ATOM 675 N N . LYS A 1 83 ? -7.267 -7.887 0.582 1.00 95.25 83 LYS A N 1
ATOM 676 C CA . LYS A 1 83 ? -8.554 -8.132 1.260 1.00 95.25 83 LYS A CA 1
ATOM 677 C C . LYS A 1 83 ? -8.898 -7.066 2.305 1.00 95.25 83 LYS A C 1
ATOM 679 O O . LYS A 1 83 ? -10.067 -6.880 2.607 1.00 95.25 83 LYS A O 1
ATOM 684 N N . GLU A 1 84 ? -7.885 -6.399 2.849 1.00 95.12 84 GLU A N 1
ATOM 685 C CA . GLU A 1 84 ? -8.024 -5.383 3.893 1.00 95.12 84 GLU A CA 1
ATOM 686 C C . GLU A 1 84 ? -8.108 -3.978 3.283 1.00 95.12 84 GLU A C 1
ATOM 688 O O . GLU A 1 84 ? -8.862 -3.149 3.772 1.00 95.12 84 GLU A O 1
ATOM 693 N N . LEU A 1 85 ? -7.374 -3.720 2.192 1.00 95.31 85 LEU A N 1
ATOM 694 C CA . LEU A 1 85 ? -7.256 -2.395 1.570 1.00 95.31 85 LEU A CA 1
ATOM 695 C C . LEU A 1 85 ? -8.280 -2.110 0.463 1.00 95.31 85 LEU A C 1
ATOM 697 O O . LEU A 1 85 ? -8.680 -0.963 0.284 1.00 95.31 85 LEU A O 1
ATOM 701 N N . GLU A 1 86 ? -8.692 -3.123 -0.301 1.00 95.25 86 GLU A N 1
ATOM 702 C CA . GLU A 1 86 ? -9.662 -2.971 -1.393 1.00 95.25 86 GLU A CA 1
ATOM 703 C C . GLU A 1 86 ? -11.060 -2.502 -0.944 1.00 95.25 86 GLU A C 1
ATOM 705 O O . GLU A 1 86 ? -11.619 -1.658 -1.644 1.00 95.25 86 GLU A O 1
ATOM 710 N N . PRO A 1 87 ? -11.633 -2.967 0.188 1.00 94.62 87 PRO A N 1
ATOM 711 C CA . PRO A 1 87 ? -12.965 -2.532 0.612 1.00 94.62 87 PRO A CA 1
ATOM 712 C C . PRO A 1 87 ? -12.985 -1.161 1.306 1.00 94.62 87 PRO A C 1
ATOM 714 O O . PRO A 1 87 ? -14.065 -0.681 1.651 1.00 94.62 87 PRO A O 1
ATOM 717 N N . LEU A 1 88 ? -11.827 -0.534 1.545 1.00 94.75 88 LEU A N 1
ATOM 718 C CA . LEU A 1 88 ? -11.766 0.738 2.262 1.00 94.75 88 LEU A CA 1
ATOM 719 C C . LEU A 1 88 ? -12.407 1.873 1.465 1.00 94.75 88 LEU A C 1
ATOM 721 O O . LEU A 1 88 ? -12.224 2.003 0.252 1.00 94.75 88 LEU A O 1
ATOM 725 N N . ALA A 1 89 ? -13.099 2.759 2.182 1.00 93.06 89 ALA A N 1
ATOM 726 C CA . ALA A 1 89 ? -13.520 4.032 1.621 1.00 93.06 89 ALA A CA 1
ATOM 727 C C . ALA A 1 89 ? -12.286 4.859 1.200 1.00 93.06 89 ALA A C 1
ATOM 729 O O . ALA A 1 89 ? -11.234 4.757 1.837 1.00 93.06 89 ALA A O 1
ATOM 730 N N . PRO A 1 90 ? -12.388 5.723 0.171 1.00 91.94 90 PRO A N 1
ATOM 731 C CA . PRO A 1 90 ? -11.248 6.512 -0.299 1.00 91.94 90 PRO A CA 1
ATOM 732 C C . PRO A 1 90 ? -10.566 7.359 0.786 1.00 91.94 90 PRO A C 1
ATOM 734 O O . PRO A 1 90 ? -9.342 7.481 0.774 1.00 91.94 90 PRO A O 1
ATOM 737 N N . SER A 1 91 ? -11.336 7.913 1.731 1.00 94.06 91 SER A N 1
ATOM 738 C CA . SER A 1 91 ? -10.809 8.664 2.878 1.00 94.06 91 SER A CA 1
ATOM 739 C C . SER A 1 91 ? -9.995 7.777 3.817 1.00 94.06 91 SER A C 1
ATOM 741 O O . SER A 1 91 ? -8.872 8.122 4.165 1.00 94.06 91 SER A O 1
ATOM 743 N N . ASP A 1 92 ? -10.518 6.601 4.162 1.00 96.50 92 ASP A N 1
ATOM 744 C CA . ASP A 1 92 ? -9.859 5.674 5.084 1.00 96.50 92 ASP A CA 1
ATOM 745 C C . ASP A 1 92 ? -8.592 5.091 4.457 1.00 96.50 92 ASP A C 1
ATOM 747 O O . ASP A 1 92 ? -7.552 5.015 5.108 1.00 96.50 92 ASP A O 1
ATOM 751 N N . LEU A 1 93 ? -8.642 4.770 3.160 1.00 96.69 93 LEU A N 1
ATOM 752 C CA . LEU A 1 93 ? -7.462 4.375 2.398 1.00 96.69 93 LEU A CA 1
ATOM 753 C C . LEU A 1 93 ? -6.398 5.481 2.418 1.00 96.69 93 LEU A C 1
ATOM 755 O O . LEU A 1 93 ? -5.222 5.196 2.628 1.00 96.69 93 LEU A O 1
ATOM 759 N N . ALA A 1 94 ? -6.790 6.739 2.202 1.00 96.62 94 ALA A N 1
ATOM 760 C CA . ALA A 1 94 ? -5.853 7.857 2.214 1.00 96.62 94 ALA A CA 1
ATOM 761 C C . ALA A 1 94 ? -5.182 8.035 3.584 1.00 96.62 94 ALA A C 1
ATOM 763 O O . ALA A 1 94 ? -3.958 8.179 3.632 1.00 96.62 94 ALA A O 1
ATOM 764 N N . ASP A 1 95 ? -5.952 7.960 4.669 1.00 97.62 95 ASP A N 1
ATOM 765 C CA . ASP A 1 95 ? -5.438 8.083 6.035 1.00 97.62 95 ASP A CA 1
ATOM 766 C C . ASP A 1 95 ? -4.460 6.952 6.366 1.00 97.62 95 ASP A C 1
ATOM 768 O O . ASP A 1 95 ? -3.323 7.212 6.761 1.00 97.62 95 ASP A O 1
ATOM 772 N N . VAL A 1 96 ? -4.853 5.696 6.121 1.00 98.12 96 VAL A N 1
ATOM 773 C CA . VAL A 1 96 ? -4.013 4.513 6.375 1.00 98.12 96 VAL A CA 1
ATOM 774 C C . VAL A 1 96 ? -2.682 4.626 5.631 1.00 98.12 96 VAL A C 1
ATOM 776 O O . VAL A 1 96 ? -1.613 4.473 6.226 1.00 98.12 96 VAL A O 1
ATOM 779 N N . LEU A 1 97 ? -2.710 4.940 4.332 1.00 97.75 97 LEU A N 1
ATOM 780 C CA . LEU A 1 97 ? -1.486 5.077 3.537 1.00 97.75 97 LEU A CA 1
ATOM 781 C C . LEU A 1 97 ? -0.640 6.292 3.960 1.00 97.75 97 LEU A C 1
ATOM 783 O O . LEU A 1 97 ? 0.593 6.261 3.841 1.00 97.75 97 LEU A O 1
ATOM 787 N N . GLY A 1 98 ? -1.288 7.347 4.459 1.00 97.25 98 GLY A N 1
ATOM 788 C CA . GLY A 1 98 ? -0.655 8.524 5.046 1.00 97.25 98 GLY A CA 1
ATOM 789 C C . GLY A 1 98 ? 0.086 8.204 6.345 1.00 97.25 98 GLY A C 1
ATOM 790 O O . GLY A 1 98 ? 1.252 8.575 6.484 1.00 97.25 98 GLY A O 1
ATOM 791 N N . TYR A 1 99 ? -0.524 7.439 7.249 1.00 98.00 99 TYR A N 1
ATOM 792 C CA . TYR A 1 99 ? 0.127 6.982 8.479 1.00 98.00 99 TYR A CA 1
ATOM 793 C C . TYR A 1 99 ? 1.330 6.082 8.191 1.00 98.00 99 TYR A C 1
ATOM 795 O O . TYR A 1 99 ? 2.390 6.270 8.787 1.00 98.00 99 TYR A O 1
ATOM 803 N N . VAL A 1 100 ? 1.231 5.185 7.202 1.00 97.50 100 VAL A N 1
ATOM 804 C CA . VAL A 1 100 ? 2.392 4.396 6.751 1.00 97.50 100 VAL A CA 1
ATOM 805 C C . VAL A 1 100 ? 3.526 5.309 6.283 1.00 97.50 100 VAL A C 1
ATOM 807 O O . VAL A 1 100 ? 4.685 5.081 6.626 1.00 97.50 100 VAL A O 1
ATOM 810 N N . ARG A 1 101 ? 3.212 6.374 5.530 1.00 95.12 101 ARG A N 1
ATOM 811 C CA . ARG A 1 101 ? 4.216 7.351 5.087 1.00 95.12 101 ARG A CA 1
ATOM 812 C C . ARG A 1 101 ? 4.912 8.013 6.276 1.00 95.12 101 ARG A C 1
ATOM 814 O O . ARG A 1 101 ? 6.127 8.179 6.226 1.00 95.12 101 ARG A O 1
ATOM 821 N N . TRP A 1 102 ? 4.178 8.396 7.320 1.00 95.19 102 TRP A N 1
ATOM 822 C CA . TRP A 1 102 ? 4.779 8.992 8.519 1.00 95.19 102 TRP A CA 1
ATOM 823 C C . TRP A 1 102 ? 5.750 8.035 9.206 1.00 95.19 102 TRP A C 1
ATOM 825 O O . TRP A 1 102 ? 6.863 8.445 9.526 1.00 95.19 102 TRP A O 1
ATOM 835 N N . MET A 1 103 ? 5.376 6.761 9.347 1.00 95.56 103 MET A N 1
ATOM 836 C CA . MET A 1 103 ? 6.254 5.740 9.928 1.00 95.56 103 MET A CA 1
ATOM 837 C C . MET A 1 103 ? 7.518 5.525 9.080 1.00 95.56 103 MET A C 1
ATOM 839 O O . MET A 1 103 ? 8.618 5.486 9.620 1.00 95.56 103 MET A O 1
ATOM 843 N N . LEU A 1 104 ? 7.392 5.470 7.747 1.00 92.94 104 LEU A N 1
ATOM 844 C CA . LEU A 1 104 ? 8.545 5.359 6.841 1.00 92.94 104 LEU A CA 1
ATOM 845 C C . LEU A 1 104 ? 9.507 6.550 6.972 1.00 92.94 104 LEU A C 1
ATOM 847 O O . LEU A 1 104 ? 10.717 6.355 7.007 1.00 92.94 104 LEU A O 1
ATOM 851 N N . VAL A 1 105 ? 8.980 7.776 7.070 1.00 90.81 105 VAL A N 1
ATOM 852 C CA . VAL A 1 105 ? 9.800 8.988 7.240 1.00 90.81 105 VAL A CA 1
ATOM 853 C C . VAL A 1 105 ? 10.497 9.004 8.601 1.00 90.81 105 VAL A C 1
ATOM 855 O O . VAL A 1 105 ? 11.685 9.317 8.661 1.00 90.81 105 VAL A O 1
ATOM 858 N N . ALA A 1 106 ? 9.788 8.648 9.677 1.00 90.94 106 ALA A N 1
ATOM 859 C CA . ALA A 1 106 ? 10.354 8.581 11.025 1.00 90.94 106 ALA A CA 1
ATOM 860 C C . ALA A 1 106 ? 11.532 7.594 11.103 1.00 90.94 106 ALA A C 1
ATOM 862 O O . ALA A 1 106 ? 12.548 7.879 11.733 1.00 90.94 106 ALA A O 1
ATOM 863 N N . GLU A 1 107 ? 11.423 6.480 10.383 1.00 88.19 107 GLU A N 1
ATOM 864 C CA . GLU A 1 107 ? 12.410 5.395 10.345 1.00 88.19 107 GLU A CA 1
ATOM 8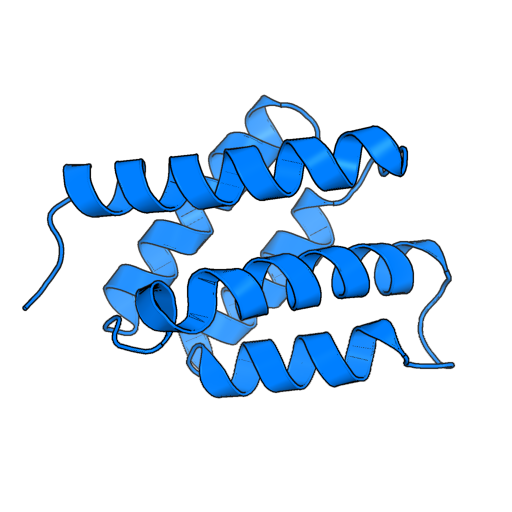65 C C . GLU A 1 107 ? 13.475 5.580 9.250 1.00 88.19 107 GLU A C 1
ATOM 867 O O . GLU A 1 107 ? 14.352 4.733 9.082 1.00 88.19 107 GLU A O 1
ATOM 872 N N . LYS A 1 108 ? 13.432 6.707 8.521 1.00 83.62 108 LYS A N 1
ATOM 873 C CA . LYS A 1 108 ? 14.364 7.068 7.436 1.00 83.62 108 LYS A CA 1
ATOM 874 C C . LYS A 1 108 ? 14.450 6.007 6.325 1.00 83.62 108 LYS A C 1
ATOM 876 O O . LYS A 1 108 ? 15.539 5.716 5.827 1.00 83.62 108 LYS A O 1
ATOM 881 N N . LEU A 1 109 ? 13.297 5.452 5.940 1.00 79.06 109 LEU A N 1
ATOM 882 C CA . LEU A 1 109 ? 13.143 4.445 4.879 1.00 79.06 109 LEU A CA 1
ATOM 883 C C . LEU A 1 109 ? 12.722 5.051 3.534 1.00 79.06 109 LEU A C 1
ATOM 885 O O . LEU A 1 109 ? 11.877 5.976 3.473 1.00 79.06 109 LEU A O 1
#

Foldseek 3Di:
DADDPVRLLVLLVVLLVLLVVLCVVVVAQCLLVLLVVLLVCCLVPNLVVSLVVLVCLLPDPPDDPRSNSSSVSVNVSSVVCVVPRRVHDSVSSSSSSVSNSVVCVVVSD

Organism: NCBI:txid1454726

Secondary structure (DSSP, 8-state):
-PPPHHHHHHHHHHHHHHHHHHHHHHT-S-HHHHHHHHHHHHHHH-HHHHHHHHHHHTT-TTS-HHHHHHHHHHHHHHHHTHHHHTTS-HHHHHHHHHHHHHHHHHTT-

Radius of gyration: 12.92 Å; chains: 1; bounding box: 38×19×35 Å